Protein AF-A0A0R3L2S7-F1 (afdb_monomer)

Mean predicted aligned error: 15.11 Å

Foldseek 3Di:
DPVLVVCQVPHDDDDDDPDPLVPQDDPPPNDVSCVRDVVPDDDDDDDDDPPVVVVVVCVVPPDPPDPDDDDDDDDDDDDD

Sequence (80 aa):
MEIVEDRHGRGSILITSQLPVATWHEPTVGDAVLDRIVHNAYRIELDGPSMRKLKADEERLAPAAATPPANGKPPTGAKI

InterPro domains:
  IPR002611 IstB-like ATP-binding domain [PF01695] (2-55)
  IPR027417 P-loop containing nucleoside triphosphate hydrolase [G3DSA:3.40.50.300] (1-61)

pLDDT: mean 70.2, std 12.47, range [42.53, 89.25]

Organism: NCBI:txid1518501

Structure (mmCIF, N/CA/C/O backbone):
data_AF-A0A0R3L2S7-F1
#
_entry.id   AF-A0A0R3L2S7-F1
#
loop_
_atom_site.group_PDB
_atom_site.id
_atom_site.type_symbol
_atom_site.label_atom_id
_atom_site.label_alt_id
_atom_site.label_comp_id
_atom_site.label_asym_id
_atom_site.label_entity_id
_atom_site.label_seq_id
_atom_site.pdbx_PDB_ins_code
_atom_site.Cartn_x
_atom_site.Cartn_y
_atom_site.Cartn_z
_atom_site.occupancy
_atom_site.B_iso_or_equiv
_atom_site.auth_seq_id
_atom_site.auth_comp_id
_atom_site.auth_asym_id
_atom_site.auth_atom_id
_atom_site.pdbx_PDB_model_num
ATOM 1 N N . MET A 1 1 ? 1.715 4.850 15.719 1.00 59.31 1 MET A N 1
ATOM 2 C CA . MET A 1 1 ? 0.526 4.575 14.885 1.00 59.31 1 MET A CA 1
ATOM 3 C C . MET A 1 1 ? -0.378 5.808 14.744 1.00 59.31 1 MET A C 1
ATOM 5 O O . MET A 1 1 ? -1.558 5.674 14.476 1.00 59.31 1 MET A O 1
ATOM 9 N N . GLU A 1 2 ? 0.171 7.018 14.861 1.00 65.94 2 GLU A N 1
ATOM 10 C CA . GLU A 1 2 ? -0.612 8.243 15.086 1.00 65.94 2 GLU A CA 1
ATOM 11 C C . GLU A 1 2 ? -1.396 8.715 13.847 1.00 65.94 2 GLU A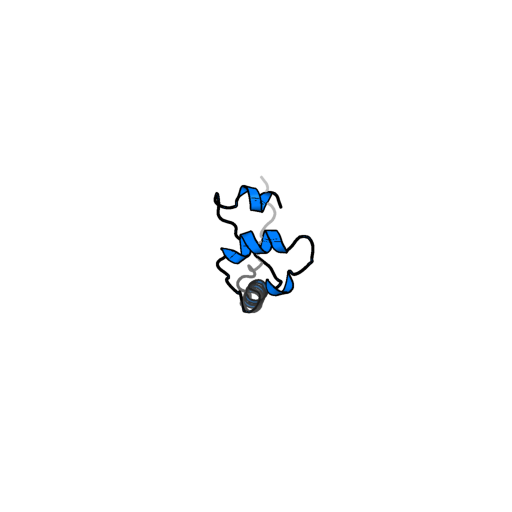 C 1
ATOM 13 O O . GLU A 1 2 ? -2.579 9.018 13.929 1.00 65.94 2 GLU A O 1
ATOM 18 N N . ILE A 1 3 ? -0.773 8.677 12.665 1.00 69.75 3 ILE A N 1
ATOM 19 C CA . ILE A 1 3 ? -1.388 9.150 11.410 1.00 69.75 3 ILE A CA 1
ATOM 20 C C . ILE A 1 3 ? -2.557 8.257 10.967 1.00 69.75 3 ILE A C 1
ATOM 22 O O . ILE A 1 3 ? -3.530 8.730 10.381 1.00 69.75 3 ILE A O 1
ATOM 26 N N . VAL A 1 4 ? -2.452 6.952 11.225 1.00 71.88 4 VAL A N 1
ATOM 27 C CA . VAL A 1 4 ? -3.490 5.977 10.864 1.00 71.88 4 VAL A CA 1
ATOM 28 C C . VAL A 1 4 ? -4.696 6.150 11.777 1.00 71.88 4 VAL A C 1
ATOM 30 O O . VAL A 1 4 ? -5.821 6.169 11.291 1.00 71.88 4 VAL A O 1
ATOM 33 N N . GLU A 1 5 ? -4.462 6.316 13.079 1.00 69.94 5 GLU A N 1
ATOM 34 C CA . GLU A 1 5 ? -5.511 6.513 14.081 1.00 69.94 5 GLU A CA 1
ATOM 35 C C . GLU A 1 5 ? -6.251 7.841 13.894 1.00 69.94 5 GLU A C 1
ATOM 37 O O . GLU A 1 5 ? -7.478 7.853 13.942 1.00 69.94 5 GLU A O 1
ATOM 42 N N . ASP A 1 6 ? -5.541 8.931 13.589 1.00 72.25 6 ASP A N 1
ATOM 43 C CA . ASP A 1 6 ? -6.158 10.244 13.352 1.00 72.25 6 ASP A CA 1
ATOM 44 C C . ASP A 1 6 ? -7.037 10.268 12.085 1.00 72.25 6 ASP A C 1
ATOM 46 O O . ASP A 1 6 ? -8.087 10.916 12.034 1.00 72.25 6 ASP A O 1
ATOM 50 N N . ARG A 1 7 ? -6.652 9.502 11.054 1.00 74.75 7 ARG A N 1
ATOM 51 C CA . ARG A 1 7 ? -7.395 9.420 9.786 1.00 74.75 7 ARG A CA 1
ATOM 52 C C . ARG A 1 7 ? -8.467 8.340 9.746 1.00 74.75 7 ARG A C 1
ATOM 54 O O . ARG A 1 7 ? -9.361 8.426 8.898 1.00 74.75 7 ARG A O 1
ATOM 61 N N . HIS A 1 8 ? -8.407 7.344 10.625 1.00 72.06 8 HIS A N 1
ATOM 62 C CA . HIS A 1 8 ? -9.355 6.237 10.643 1.00 72.06 8 HIS A CA 1
ATOM 63 C C . HIS A 1 8 ? -10.798 6.755 10.787 1.00 72.06 8 HIS A C 1
ATOM 65 O O . HIS A 1 8 ? -11.156 7.392 11.775 1.00 72.06 8 HIS A O 1
ATOM 71 N N . GLY A 1 9 ? -11.632 6.520 9.769 1.00 69.06 9 GLY A N 1
ATOM 72 C CA . GLY A 1 9 ? -13.027 6.982 9.731 1.00 69.06 9 GLY A CA 1
ATOM 73 C C . GLY A 1 9 ? -13.233 8.479 9.452 1.00 69.06 9 GLY A C 1
ATOM 74 O O . GLY A 1 9 ? -14.376 8.929 9.430 1.00 69.06 9 GLY A O 1
ATOM 75 N N . ARG A 1 10 ? -12.164 9.257 9.221 1.00 78.00 10 ARG A N 1
ATOM 76 C CA . ARG A 1 10 ? -12.223 10.715 8.978 1.00 78.00 10 ARG A CA 1
ATOM 77 C C . ARG A 1 10 ? -11.642 11.144 7.632 1.00 78.00 10 ARG A C 1
ATOM 79 O O . ARG A 1 10 ? -11.980 12.218 7.144 1.00 78.00 10 ARG A O 1
ATOM 86 N N . GLY A 1 11 ? -10.791 10.326 7.013 1.00 76.19 11 GLY A N 1
ATOM 87 C CA . GLY A 1 11 ? -10.186 10.636 5.719 1.00 76.19 11 GLY A CA 1
ATOM 88 C C . GLY A 1 11 ? -9.658 9.407 4.986 1.00 76.19 11 GLY A C 1
ATOM 89 O O . GLY A 1 11 ? -9.448 8.350 5.574 1.00 76.19 11 GLY A O 1
ATOM 90 N N . SER A 1 12 ? -9.431 9.549 3.680 1.00 80.62 12 SER A N 1
ATOM 91 C CA . SER A 1 12 ? -8.860 8.484 2.850 1.00 80.62 12 SER A CA 1
ATOM 92 C C . SER A 1 12 ? -7.340 8.390 3.030 1.00 80.62 12 SER A C 1
ATOM 94 O O . SER A 1 12 ? -6.662 9.398 3.260 1.00 80.62 12 SER A O 1
ATOM 96 N N . ILE A 1 13 ? -6.798 7.178 2.904 1.00 83.00 13 ILE A N 1
ATOM 97 C CA . ILE A 1 13 ? -5.361 6.886 2.965 1.00 83.00 13 ILE A CA 1
ATOM 98 C C . ILE A 1 13 ? -4.993 6.088 1.710 1.00 83.00 13 ILE A C 1
ATOM 100 O O . ILE A 1 13 ? -5.643 5.091 1.406 1.00 83.00 13 ILE A O 1
ATOM 104 N N . LEU A 1 14 ? -3.955 6.526 0.990 1.00 84.19 14 LEU A N 1
ATOM 105 C CA . LEU A 1 14 ? -3.344 5.775 -0.109 1.00 84.19 14 LEU A CA 1
ATOM 106 C C . LEU A 1 14 ? -1.970 5.284 0.340 1.00 84.19 14 LEU A C 1
ATOM 108 O O . LEU A 1 14 ? -1.164 6.072 0.833 1.00 84.19 14 LEU A O 1
ATOM 112 N N . ILE A 1 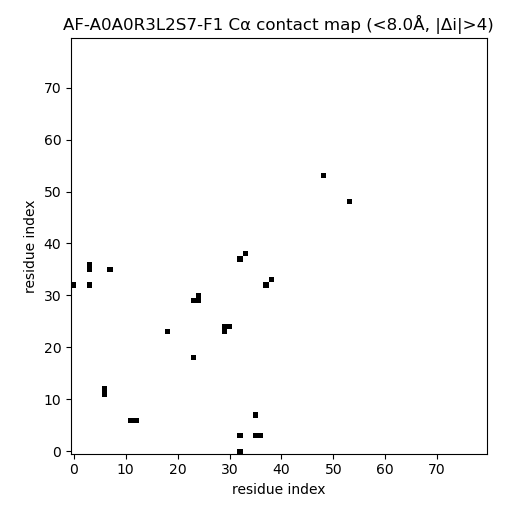15 ? -1.705 3.995 0.149 1.00 83.00 15 ILE A N 1
ATOM 113 C CA . ILE A 1 15 ? -0.442 3.358 0.524 1.00 83.00 15 ILE A CA 1
ATOM 114 C C . ILE A 1 15 ? 0.108 2.646 -0.698 1.00 83.00 15 ILE A C 1
ATOM 116 O O . ILE A 1 15 ? -0.610 1.908 -1.369 1.00 83.00 15 ILE A O 1
ATOM 120 N N . THR A 1 16 ? 1.390 2.856 -0.971 1.00 85.38 16 THR A N 1
ATOM 121 C CA . THR A 1 16 ? 2.132 2.117 -1.989 1.00 85.38 16 THR A CA 1
ATOM 122 C C . THR A 1 16 ? 3.228 1.318 -1.299 1.00 85.38 16 THR A C 1
ATOM 124 O O . THR A 1 16 ? 3.902 1.808 -0.395 1.00 85.38 16 THR A O 1
ATOM 127 N N . SER A 1 17 ? 3.390 0.060 -1.694 1.00 82.31 17 SER A N 1
ATOM 128 C CA . SER A 1 17 ? 4.439 -0.809 -1.174 1.00 82.31 17 SER A CA 1
ATOM 129 C C . SER A 1 17 ? 5.032 -1.625 -2.305 1.00 82.31 17 SER A C 1
ATOM 131 O O . SER A 1 17 ? 4.327 -2.013 -3.233 1.00 82.31 17 SER A O 1
ATOM 133 N N . GLN A 1 18 ? 6.336 -1.875 -2.215 1.00 80.88 18 GLN A N 1
ATOM 134 C CA . GLN A 1 18 ? 7.035 -2.805 -3.104 1.00 80.88 18 GLN A CA 1
ATOM 135 C C . GLN A 1 18 ? 7.009 -4.242 -2.569 1.00 80.88 18 GLN A C 1
ATOM 137 O O . GLN A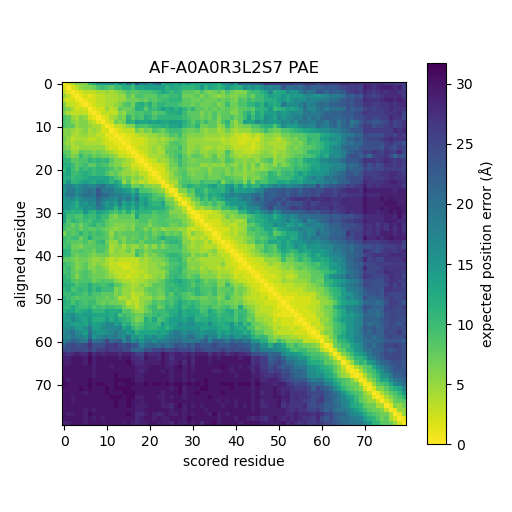 1 18 ? 7.447 -5.158 -3.258 1.00 80.88 18 GLN A O 1
ATOM 142 N N . LEU A 1 19 ? 6.515 -4.443 -1.342 1.00 76.31 19 LEU A N 1
ATOM 143 C CA . LEU A 1 19 ? 6.412 -5.748 -0.704 1.00 76.31 19 LEU A CA 1
ATOM 144 C C . LEU A 1 19 ? 4.945 -6.179 -0.617 1.00 76.31 19 LEU A C 1
ATOM 146 O O . LEU A 1 19 ? 4.112 -5.377 -0.170 1.00 76.31 19 LEU A O 1
ATOM 150 N N . PRO A 1 20 ? 4.627 -7.438 -0.969 1.00 71.00 20 PRO A N 1
ATOM 151 C CA . PRO A 1 20 ? 3.296 -7.992 -0.770 1.00 71.00 20 PRO A CA 1
ATOM 152 C C . PRO A 1 20 ? 2.853 -7.849 0.686 1.00 71.00 20 PRO A C 1
ATOM 154 O O . PRO A 1 20 ? 3.645 -8.048 1.605 1.00 71.00 20 PRO A O 1
ATOM 157 N N . VAL A 1 21 ? 1.572 -7.545 0.897 1.00 68.81 21 VAL A N 1
ATOM 158 C CA . VAL A 1 21 ? 0.986 -7.354 2.239 1.00 68.81 21 VAL A CA 1
ATOM 159 C C . VAL A 1 21 ? 1.155 -8.599 3.119 1.00 68.81 21 VAL A C 1
ATOM 161 O O . VAL A 1 21 ? 1.376 -8.484 4.319 1.00 68.81 21 VAL A O 1
ATOM 164 N N . ALA A 1 22 ? 1.128 -9.793 2.518 1.00 70.88 22 ALA A N 1
ATOM 165 C CA . ALA A 1 22 ? 1.359 -11.057 3.221 1.00 70.88 22 ALA A CA 1
ATOM 166 C C . ALA A 1 22 ? 2.742 -11.137 3.896 1.00 70.88 22 ALA A C 1
ATOM 168 O O . ALA A 1 22 ? 2.913 -11.870 4.865 1.00 70.88 22 ALA A O 1
ATOM 169 N N . THR A 1 23 ? 3.720 -10.371 3.410 1.00 69.25 23 THR A N 1
ATOM 170 C CA . THR A 1 23 ? 5.090 -10.357 3.929 1.00 69.25 23 THR A CA 1
ATOM 171 C C . THR A 1 23 ? 5.298 -9.305 5.024 1.00 69.25 23 THR A C 1
ATOM 173 O O . THR A 1 23 ? 6.419 -9.127 5.485 1.00 69.25 23 THR A O 1
ATOM 176 N N . TRP A 1 24 ? 4.250 -8.587 5.449 1.00 67.81 24 TRP A N 1
ATOM 177 C CA . TRP A 1 24 ? 4.351 -7.498 6.434 1.00 67.81 24 TRP A CA 1
ATOM 178 C C . TRP A 1 24 ? 4.325 -7.973 7.901 1.00 67.81 24 TRP A C 1
ATOM 180 O O . TRP A 1 24 ? 4.292 -7.147 8.811 1.00 67.81 24 TRP A O 1
ATOM 190 N N . HIS A 1 25 ? 4.332 -9.286 8.152 1.00 57.31 25 HIS A N 1
ATOM 191 C CA . HIS A 1 25 ? 4.293 -9.855 9.502 1.00 57.31 25 HIS A CA 1
ATOM 192 C C . HIS A 1 25 ? 5.638 -9.675 10.236 1.00 57.31 25 HIS A C 1
ATOM 194 O O . HIS A 1 25 ? 6.488 -10.561 10.230 1.00 57.31 25 HIS A O 1
ATOM 200 N N . GLU A 1 26 ? 5.810 -8.542 10.921 1.00 55.97 26 GLU A N 1
ATOM 201 C CA . GLU A 1 26 ? 6.728 -8.416 12.060 1.00 55.97 26 GLU A CA 1
ATOM 202 C C . GLU A 1 26 ? 5.930 -8.187 13.363 1.00 55.97 26 GLU A C 1
ATOM 204 O O . GLU A 1 26 ? 5.015 -7.355 13.391 1.00 55.97 26 GLU A O 1
ATOM 209 N N . PRO A 1 27 ? 6.249 -8.918 14.452 1.00 56.00 27 PRO A N 1
ATOM 210 C CA . PRO A 1 27 ? 5.332 -9.213 15.563 1.00 56.00 27 PRO A CA 1
ATOM 211 C C . PRO A 1 27 ? 4.891 -8.046 16.463 1.00 56.00 27 PRO A C 1
ATOM 213 O O . PRO A 1 27 ? 4.125 -8.278 17.391 1.00 56.00 27 PRO A 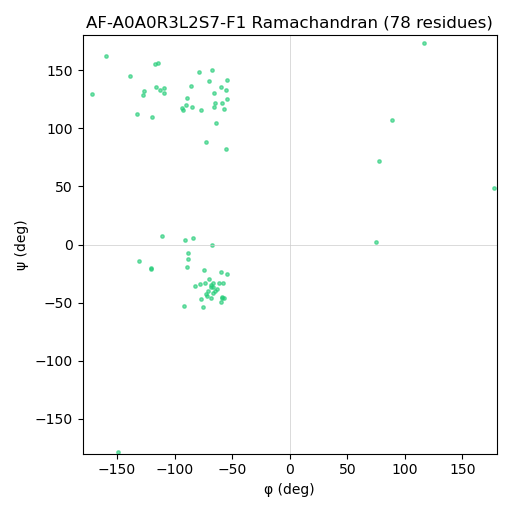O 1
ATOM 216 N N . THR A 1 28 ? 5.334 -6.806 16.250 1.00 53.47 28 THR A N 1
ATOM 217 C CA . THR A 1 28 ? 5.050 -5.711 17.204 1.00 53.47 28 THR A CA 1
ATOM 218 C C . THR A 1 28 ? 4.506 -4.421 16.599 1.00 53.47 28 THR A C 1
ATOM 220 O O . THR A 1 28 ? 3.964 -3.604 17.340 1.00 53.47 28 THR A O 1
ATOM 223 N N . VAL A 1 29 ? 4.575 -4.225 15.279 1.00 52.97 29 VAL A N 1
ATOM 224 C CA . VAL A 1 29 ? 4.063 -2.998 14.625 1.00 52.97 29 VAL A CA 1
ATOM 225 C C . VAL A 1 29 ? 2.965 -3.302 13.596 1.00 52.97 29 VAL A C 1
ATOM 227 O O . VAL A 1 29 ? 2.160 -2.425 13.283 1.00 52.97 29 VAL A O 1
ATOM 230 N N . GLY A 1 30 ? 2.888 -4.547 13.114 1.00 56.72 30 GLY A N 1
ATOM 231 C CA . GLY A 1 30 ? 2.027 -4.939 12.001 1.00 56.72 30 GLY A CA 1
ATOM 232 C C . GLY A 1 30 ? 0.544 -5.057 12.343 1.00 56.72 30 GLY A C 1
ATOM 233 O O . GLY A 1 30 ? -0.266 -4.413 11.687 1.00 56.72 30 GLY A O 1
ATOM 234 N N . ASP A 1 31 ? 0.174 -5.832 13.363 1.00 64.69 31 ASP A N 1
ATOM 235 C CA . ASP A 1 31 ? -1.205 -6.336 13.503 1.00 64.69 31 ASP A CA 1
ATOM 236 C C . ASP A 1 31 ? -2.273 -5.245 13.599 1.00 64.69 31 ASP A C 1
ATOM 238 O O . ASP A 1 31 ? -3.232 -5.256 12.839 1.00 64.69 31 ASP A O 1
ATOM 242 N N . ALA A 1 32 ? -2.102 -4.250 14.471 1.00 67.69 32 ALA A N 1
ATOM 243 C CA . ALA A 1 32 ? -3.124 -3.216 14.647 1.00 67.69 32 ALA A CA 1
ATOM 244 C C . ALA A 1 32 ? -3.176 -2.194 13.488 1.00 67.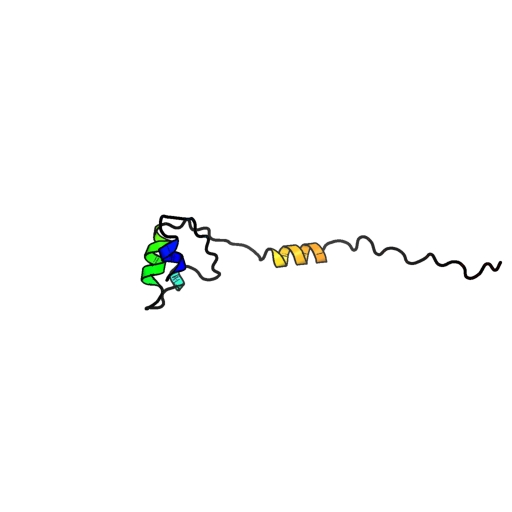69 32 ALA A C 1
ATOM 246 O O . ALA A 1 32 ? -4.211 -1.563 13.271 1.00 67.69 32 ALA A O 1
ATOM 247 N N . VAL A 1 33 ? -2.091 -2.038 12.715 1.00 66.75 33 VAL A N 1
ATOM 248 C CA . VAL A 1 33 ? -2.100 -1.251 11.466 1.00 66.75 33 VAL A CA 1
ATOM 249 C C . VAL A 1 33 ? -2.754 -2.054 10.346 1.00 66.75 33 VAL A C 1
ATOM 251 O O . VAL A 1 33 ? -3.600 -1.523 9.631 1.00 66.75 33 VAL A O 1
ATOM 254 N N . LEU A 1 34 ? -2.374 -3.325 10.200 1.00 70.62 34 LEU A N 1
ATOM 255 C CA . LEU A 1 34 ? -2.931 -4.259 9.227 1.00 70.62 34 LEU A CA 1
ATOM 256 C C . LEU A 1 34 ? -4.440 -4.416 9.431 1.00 70.62 34 LEU A C 1
ATOM 258 O O . LEU A 1 34 ? -5.185 -4.272 8.469 1.00 70.62 34 LEU A O 1
ATOM 262 N N . ASP A 1 35 ? -4.905 -4.588 10.666 1.00 74.19 35 ASP A N 1
ATOM 263 C CA . ASP A 1 35 ? -6.330 -4.746 10.968 1.00 74.19 35 ASP A CA 1
ATOM 264 C C . ASP A 1 35 ? -7.147 -3.498 10.591 1.00 74.19 35 ASP A C 1
ATOM 266 O O . ASP A 1 35 ? -8.229 -3.595 10.024 1.00 74.19 35 ASP A O 1
ATOM 270 N N . ARG A 1 36 ? -6.604 -2.291 10.794 1.00 71.50 36 ARG A N 1
ATOM 271 C CA . ARG A 1 36 ? -7.315 -1.035 10.481 1.00 71.50 36 ARG A CA 1
ATOM 272 C C . ARG A 1 36 ? -7.229 -0.625 9.015 1.00 71.50 36 ARG A C 1
ATOM 274 O O . ARG A 1 36 ? -8.169 -0.040 8.479 1.00 71.50 36 ARG A O 1
ATOM 281 N N . ILE A 1 37 ? -6.095 -0.881 8.370 1.00 71.44 37 ILE A N 1
ATOM 282 C CA . ILE A 1 37 ? -5.834 -0.453 6.994 1.00 71.44 37 ILE A CA 1
ATOM 283 C C . ILE A 1 37 ? -6.257 -1.532 6.009 1.00 71.44 37 ILE A C 1
ATOM 285 O O . ILE A 1 37 ? -7.001 -1.243 5.079 1.00 71.44 37 ILE A O 1
ATOM 289 N N . VAL A 1 38 ? -5.788 -2.766 6.185 1.00 69.69 38 VAL A N 1
ATOM 290 C CA . VAL A 1 38 ? -5.970 -3.835 5.194 1.00 69.69 38 VAL A CA 1
ATOM 291 C C . VAL A 1 38 ? -7.402 -4.347 5.184 1.00 69.69 38 VAL A C 1
ATOM 293 O O . VAL A 1 38 ? -7.907 -4.650 4.107 1.00 69.69 38 VAL A O 1
ATOM 296 N N . HIS A 1 39 ? -8.087 -4.362 6.331 1.00 75.94 39 HIS A N 1
ATOM 297 C CA . HIS A 1 39 ? -9.476 -4.822 6.406 1.00 75.94 39 HIS A CA 1
ATOM 298 C C . HIS A 1 39 ? -10.443 -3.981 5.552 1.00 75.94 39 HIS A C 1
ATOM 300 O O . HIS A 1 39 ? -11.381 -4.524 4.980 1.00 75.94 39 HIS A O 1
ATOM 306 N N . ASN A 1 40 ? -10.187 -2.673 5.407 1.00 70.19 40 ASN A N 1
ATOM 307 C CA . ASN A 1 40 ? -11.026 -1.749 4.630 1.00 70.19 40 ASN A CA 1
ATOM 308 C C . ASN A 1 40 ? -10.361 -1.243 3.333 1.00 70.19 40 ASN A C 1
ATOM 310 O O . ASN A 1 40 ? -10.886 -0.337 2.681 1.00 70.19 40 ASN A O 1
ATOM 314 N N . ALA A 1 41 ? -9.199 -1.778 2.952 1.00 78.56 41 ALA A N 1
ATOM 315 C CA . ALA A 1 41 ? -8.467 -1.304 1.782 1.00 78.56 41 ALA A CA 1
ATOM 316 C C . ALA A 1 41 ? -8.938 -1.968 0.484 1.00 78.56 41 ALA A C 1
ATOM 318 O O . ALA A 1 41 ? -9.025 -3.191 0.372 1.00 78.56 41 ALA A O 1
ATOM 319 N N . TYR A 1 42 ? -9.091 -1.151 -0.557 1.00 80.88 42 TYR A N 1
ATOM 320 C CA . TYR A 1 42 ? -9.096 -1.640 -1.931 1.00 80.88 42 TYR A CA 1
ATOM 321 C C . TYR A 1 42 ? -7.658 -1.933 -2.361 1.00 80.88 42 TYR A C 1
ATOM 323 O O . TYR A 1 42 ? -6.823 -1.029 -2.436 1.00 80.88 42 TYR A O 1
ATOM 331 N N . ARG A 1 43 ? -7.360 -3.206 -2.633 1.00 82.50 43 ARG A N 1
ATOM 332 C CA . ARG A 1 43 ? -6.036 -3.642 -3.090 1.00 82.50 43 ARG A CA 1
ATOM 333 C C . ARG A 1 43 ? -5.953 -3.593 -4.609 1.00 82.50 43 ARG A C 1
ATOM 335 O O . ARG A 1 43 ? -6.757 -4.212 -5.297 1.00 82.50 43 ARG A O 1
ATOM 342 N N . ILE A 1 44 ? -4.942 -2.889 -5.107 1.00 85.88 44 ILE A N 1
ATOM 343 C CA . ILE A 1 44 ? -4.594 -2.845 -6.527 1.00 85.88 44 ILE A CA 1
ATOM 344 C C . ILE A 1 44 ? -3.169 -3.372 -6.647 1.00 85.88 44 ILE A C 1
ATOM 346 O O . ILE A 1 44 ? -2.226 -2.728 -6.186 1.00 85.88 44 ILE A O 1
ATOM 350 N N . GLU A 1 45 ? -3.022 -4.560 -7.226 1.00 84.62 45 GLU A N 1
ATOM 351 C CA . GLU A 1 45 ? -1.711 -5.135 -7.513 1.00 84.62 45 GLU A CA 1
ATOM 352 C C . GLU A 1 45 ? -1.228 -4.600 -8.859 1.00 84.62 45 GLU A C 1
ATOM 354 O O . GLU A 1 45 ? -1.885 -4.764 -9.886 1.00 84.62 45 GLU A O 1
ATOM 359 N N . LEU A 1 46 ? -0.106 -3.884 -8.824 1.00 85.25 46 LEU A N 1
ATOM 360 C CA . LEU A 1 46 ? 0.527 -3.345 -10.019 1.00 85.25 46 LEU A CA 1
ATOM 361 C C . LEU A 1 46 ? 1.510 -4.386 -10.548 1.00 85.25 46 LEU A C 1
ATOM 363 O O . LEU A 1 46 ? 2.453 -4.751 -9.847 1.00 85.25 46 LEU A O 1
ATOM 367 N N . ASP A 1 47 ? 1.292 -4.826 -11.783 1.00 84.12 47 ASP A N 1
ATOM 368 C CA . ASP A 1 47 ? 2.199 -5.700 -12.522 1.00 84.12 47 ASP A CA 1
ATOM 369 C C . ASP A 1 47 ? 2.722 -4.985 -13.775 1.00 84.12 47 ASP A C 1
ATOM 371 O O . ASP A 1 47 ? 2.099 -4.054 -14.296 1.00 84.12 47 ASP A O 1
ATOM 375 N N . GLY A 1 48 ? 3.883 -5.422 -14.250 1.00 86.00 48 GLY A N 1
ATOM 376 C CA . GLY A 1 48 ? 4.503 -4.941 -15.474 1.00 86.00 48 GLY A CA 1
ATOM 377 C C . GLY A 1 48 ? 5.847 -4.232 -15.281 1.00 86.00 48 GLY A C 1
ATOM 378 O O . GLY A 1 48 ? 6.331 -4.010 -14.165 1.00 86.00 48 GLY A O 1
ATOM 379 N N . PRO A 1 49 ? 6.511 -3.894 -16.401 1.00 85.00 49 PRO A N 1
ATOM 380 C CA . PRO A 1 49 ? 7.815 -3.255 -16.380 1.00 85.00 49 PRO A CA 1
ATOM 381 C C . PRO A 1 49 ? 7.736 -1.837 -15.807 1.00 85.00 49 PRO A C 1
ATOM 383 O O . PRO A 1 49 ? 6.751 -1.120 -15.962 1.00 85.00 49 PRO A O 1
ATOM 386 N N . SER A 1 50 ? 8.830 -1.400 -15.180 1.00 87.56 50 SER A N 1
ATOM 387 C CA . SER A 1 50 ? 8.950 -0.029 -14.686 1.00 87.56 50 SER A CA 1
ATOM 388 C C . SER A 1 50 ? 8.682 0.977 -15.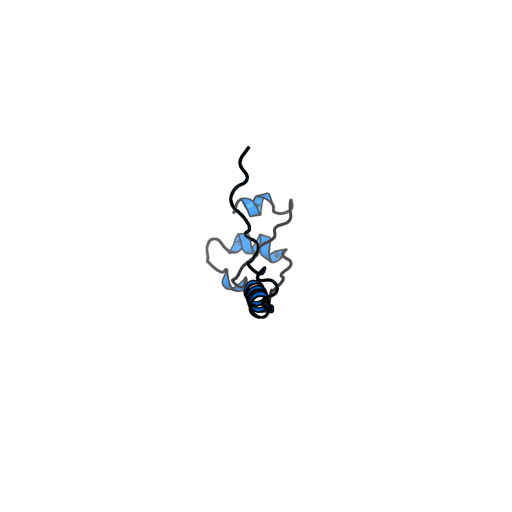806 1.00 87.56 50 SER A C 1
ATOM 390 O O . SER A 1 50 ? 9.402 0.998 -16.805 1.00 87.56 50 SER A O 1
ATOM 392 N N . MET A 1 51 ? 7.732 1.889 -15.584 1.00 89.25 51 MET A N 1
ATOM 393 C CA . MET A 1 51 ? 7.466 3.018 -16.485 1.00 89.25 51 MET A CA 1
ATOM 394 C C . MET A 1 51 ? 8.725 3.857 -16.762 1.00 89.25 51 MET A C 1
ATOM 396 O O . MET A 1 51 ? 8.843 4.474 -17.816 1.00 89.25 51 MET A O 1
ATOM 400 N N . ARG A 1 52 ? 9.707 3.852 -15.841 1.00 88.75 52 ARG A N 1
ATOM 401 C CA . ARG A 1 52 ? 11.007 4.509 -16.052 1.00 88.75 52 ARG A CA 1
ATOM 402 C C . ARG A 1 52 ? 11.843 3.819 -17.131 1.00 88.75 52 ARG A C 1
ATOM 404 O O . ARG A 1 52 ? 12.527 4.514 -17.870 1.00 88.75 52 ARG A O 1
ATOM 411 N N . LYS A 1 53 ? 11.790 2.483 -17.225 1.00 87.12 53 LYS A N 1
ATOM 412 C CA . LYS A 1 53 ? 12.452 1.736 -18.307 1.00 87.12 53 LYS A CA 1
ATOM 413 C C . LYS A 1 53 ? 11.777 2.017 -19.641 1.00 87.12 53 LYS A C 1
ATOM 415 O O . LYS A 1 53 ? 12.475 2.356 -20.579 1.00 87.12 53 LYS A O 1
ATOM 420 N N . LEU A 1 54 ? 10.444 1.982 -19.683 1.00 86.81 54 LEU A N 1
ATOM 421 C CA . LEU A 1 54 ? 9.688 2.275 -20.905 1.00 86.81 54 LEU A CA 1
ATOM 422 C C . LEU A 1 54 ? 10.022 3.663 -21.459 1.00 86.81 54 LEU A C 1
ATOM 424 O O . LEU A 1 54 ? 10.346 3.786 -22.633 1.00 86.81 54 LEU A O 1
ATOM 428 N N . LYS A 1 55 ? 10.053 4.687 -20.597 1.00 86.75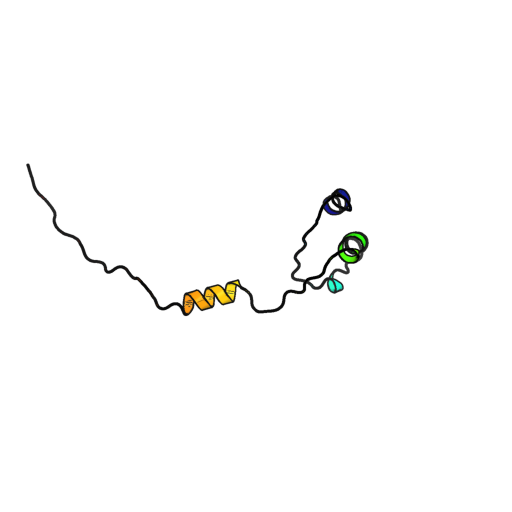 55 LYS A N 1
ATOM 429 C CA . LYS A 1 55 ? 10.427 6.043 -21.010 1.00 86.75 55 LYS A CA 1
ATOM 430 C C . LYS A 1 55 ? 11.886 6.141 -21.473 1.00 86.75 55 LYS A C 1
ATOM 432 O O . LYS A 1 55 ? 12.168 6.825 -22.447 1.00 86.75 55 LYS A O 1
ATOM 437 N N . ALA A 1 56 ? 12.809 5.458 -20.794 1.00 85.38 56 ALA A N 1
ATOM 438 C CA . ALA A 1 56 ? 14.214 5.431 -21.201 1.00 85.38 56 ALA A CA 1
ATOM 439 C C . ALA A 1 56 ? 14.419 4.702 -22.542 1.00 85.38 56 ALA A C 1
ATOM 441 O O . ALA A 1 56 ? 15.250 5.118 -23.348 1.00 85.38 56 ALA A O 1
ATOM 442 N N . ASP A 1 57 ? 13.657 3.638 -22.795 1.00 83.75 57 ASP A N 1
ATOM 443 C CA . ASP A 1 57 ? 13.679 2.901 -24.056 1.00 83.75 57 ASP A CA 1
ATOM 444 C C . ASP A 1 57 ? 13.050 3.727 -25.191 1.00 83.75 57 ASP A C 1
ATOM 446 O O . ASP A 1 57 ? 13.614 3.773 -26.281 1.00 83.75 57 ASP A O 1
ATOM 450 N N . GLU A 1 58 ? 11.955 4.451 -24.932 1.00 82.56 58 GLU A N 1
ATOM 451 C CA . GLU A 1 58 ? 11.372 5.429 -25.865 1.00 82.56 58 GLU A CA 1
ATOM 452 C C . GLU A 1 58 ? 12.371 6.534 -26.228 1.00 82.56 58 GLU A C 1
ATOM 454 O O . GLU A 1 58 ? 12.535 6.856 -27.400 1.00 82.56 58 GLU A O 1
ATOM 459 N N . GLU A 1 59 ? 13.078 7.087 -25.243 1.00 77.94 59 GLU A N 1
ATOM 460 C CA . GLU A 1 59 ? 14.061 8.159 -25.440 1.00 77.94 59 GLU A CA 1
ATOM 461 C C . GLU A 1 59 ? 15.320 7.661 -26.173 1.00 77.94 59 GLU A C 1
ATOM 463 O O . GLU A 1 59 ? 15.938 8.403 -26.933 1.00 77.94 59 GLU A O 1
ATOM 468 N N . ARG A 1 60 ? 15.672 6.378 -26.011 1.00 74.75 60 ARG A N 1
ATOM 469 C CA . ARG A 1 60 ? 16.768 5.718 -26.737 1.00 74.75 60 ARG A CA 1
ATOM 470 C C . ARG A 1 60 ? 16.395 5.332 -28.168 1.00 74.75 60 ARG A C 1
ATOM 472 O O . ARG A 1 60 ? 17.268 5.317 -29.035 1.00 74.75 60 ARG A O 1
ATOM 479 N N . LEU A 1 61 ? 15.139 4.959 -28.399 1.00 70.62 61 LEU A N 1
ATOM 480 C CA . LEU A 1 61 ? 14.620 4.568 -29.711 1.00 70.62 61 LEU A CA 1
ATOM 481 C C . LEU A 1 61 ? 14.095 5.773 -30.508 1.00 70.62 61 LEU A C 1
ATOM 483 O O . LEU A 1 61 ? 13.865 5.656 -31.713 1.00 70.62 61 LEU A O 1
ATOM 487 N N . ALA A 1 62 ? 13.935 6.934 -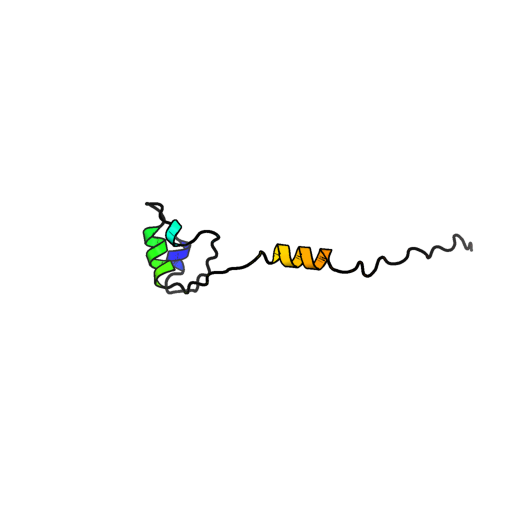29.865 1.00 66.75 62 ALA A N 1
ATOM 488 C CA . ALA A 1 62 ? 13.643 8.185 -30.539 1.00 66.75 62 ALA A CA 1
ATOM 489 C C . ALA A 1 62 ? 14.766 8.486 -31.549 1.00 66.75 62 ALA A C 1
ATOM 491 O O . ALA A 1 62 ? 15.936 8.580 -31.164 1.00 66.75 62 ALA A O 1
ATOM 492 N N . PRO A 1 63 ? 14.455 8.640 -32.851 1.00 58.78 63 PRO A N 1
ATOM 493 C CA . PRO A 1 63 ? 15.454 9.099 -33.799 1.00 58.78 63 PRO A CA 1
ATOM 494 C C . PRO A 1 63 ? 15.926 10.474 -33.334 1.00 58.78 63 PRO A C 1
ATOM 496 O O . PRO A 1 63 ? 15.102 11.300 -32.944 1.00 58.78 63 PRO A O 1
ATOM 499 N N . ALA A 1 64 ? 17.240 10.701 -33.361 1.00 62.94 64 ALA A N 1
ATOM 500 C CA . ALA A 1 64 ? 17.877 11.973 -33.039 1.00 62.94 64 ALA A CA 1
ATOM 501 C C . ALA A 1 64 ? 17.297 13.106 -33.908 1.00 62.94 64 ALA A C 1
ATOM 503 O O . ALA A 1 64 ? 17.837 13.458 -34.955 1.00 62.94 64 ALA A O 1
ATOM 504 N N . ALA A 1 65 ? 16.157 13.657 -33.510 1.00 61.25 65 ALA A N 1
ATOM 505 C CA . ALA A 1 65 ? 15.515 14.764 -34.180 1.00 61.25 65 ALA A CA 1
ATOM 506 C C . ALA A 1 65 ? 15.998 16.050 -33.517 1.00 61.25 65 ALA A C 1
ATOM 508 O O . ALA A 1 65 ? 15.715 16.314 -32.352 1.00 61.25 65 ALA A O 1
ATOM 509 N N . ALA A 1 66 ? 16.704 16.833 -34.332 1.00 57.47 66 ALA A N 1
ATOM 510 C CA . ALA A 1 66 ? 17.200 18.181 -34.091 1.00 57.47 66 ALA A CA 1
ATOM 511 C C . ALA A 1 66 ? 18.456 18.299 -33.210 1.00 57.47 66 ALA A C 1
ATOM 513 O O . ALA A 1 66 ? 18.447 18.891 -32.136 1.00 57.47 66 ALA A O 1
ATOM 514 N N . THR A 1 67 ? 19.601 17.899 -33.770 1.00 60.06 67 THR A N 1
ATOM 515 C CA . THR A 1 67 ? 20.775 18.780 -33.677 1.00 60.06 67 THR A CA 1
ATOM 516 C C . THR A 1 67 ? 20.466 20.043 -34.494 1.00 60.06 67 THR A C 1
ATOM 518 O O . THR A 1 67 ? 20.241 19.923 -35.700 1.00 60.06 67 THR A O 1
ATOM 521 N N . PRO A 1 68 ? 20.429 21.250 -33.904 1.00 64.94 68 PRO A N 1
ATOM 522 C CA . PRO A 1 68 ? 20.401 22.475 -34.693 1.00 64.94 68 PRO A CA 1
ATOM 523 C C . PRO A 1 68 ? 21.739 22.596 -35.439 1.00 64.94 68 PRO A C 1
ATOM 525 O O . PRO A 1 68 ? 22.787 22.449 -34.801 1.00 64.94 68 PRO A O 1
ATOM 528 N N . PRO A 1 69 ? 21.763 22.851 -36.759 1.00 56.91 69 PRO A N 1
ATOM 529 C CA . PRO A 1 69 ? 23.020 23.060 -37.453 1.00 56.91 69 PRO A CA 1
ATOM 530 C C . PRO A 1 69 ? 23.685 24.332 -36.923 1.00 56.91 69 PRO A C 1
ATOM 532 O O . PRO A 1 69 ? 23.142 25.434 -36.997 1.00 56.91 69 PRO A O 1
ATOM 535 N N . ALA A 1 70 ? 24.898 24.168 -36.406 1.00 63.25 70 ALA A N 1
ATOM 536 C CA . ALA A 1 70 ? 25.835 25.259 -36.243 1.00 63.25 70 ALA A CA 1
ATOM 537 C C . ALA A 1 70 ? 26.203 25.802 -37.633 1.00 63.25 7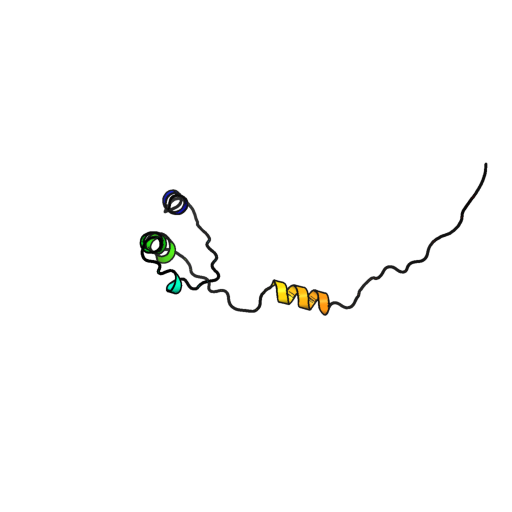0 ALA A C 1
ATOM 539 O O . ALA A 1 70 ? 26.975 25.164 -38.339 1.00 63.25 70 ALA A O 1
ATOM 540 N N . ASN A 1 71 ? 25.677 26.965 -38.029 1.00 59.12 71 ASN A N 1
ATOM 541 C CA . ASN A 1 71 ? 26.507 28.027 -38.606 1.00 59.12 71 ASN A CA 1
ATOM 542 C C . ASN A 1 71 ? 25.742 29.340 -38.796 1.00 59.12 71 ASN A C 1
ATOM 544 O O . ASN A 1 71 ? 24.697 29.387 -39.436 1.00 59.12 71 ASN A O 1
ATOM 548 N N . GLY A 1 72 ? 26.334 30.419 -38.293 1.00 46.41 72 GLY A N 1
ATOM 549 C CA . GLY A 1 72 ? 25.828 31.775 -38.453 1.00 46.41 72 GLY A CA 1
ATOM 550 C C . GLY A 1 72 ? 26.674 32.801 -37.709 1.00 46.41 72 GLY A C 1
ATOM 551 O O . GLY A 1 72 ? 26.131 33.613 -36.974 1.00 46.41 72 GLY A O 1
ATOM 552 N N . LYS A 1 73 ? 28.005 32.769 -37.862 1.00 51.56 73 LYS A N 1
ATOM 553 C CA . LYS A 1 73 ? 28.821 33.964 -37.599 1.00 51.56 73 LYS A CA 1
ATOM 554 C C . LYS A 1 73 ? 29.006 34.699 -38.923 1.00 51.56 73 LYS A C 1
ATOM 556 O O . LYS A 1 73 ? 29.589 34.125 -39.839 1.00 51.56 73 LYS A O 1
ATOM 561 N N . PRO A 1 74 ? 28.517 35.941 -39.034 1.00 50.50 74 PRO A N 1
ATOM 562 C CA . PRO A 1 74 ? 29.402 37.018 -39.496 1.00 50.50 74 PRO A CA 1
ATOM 563 C C . PRO A 1 74 ? 29.020 38.387 -38.875 1.00 50.50 74 PRO A C 1
ATOM 565 O O . PRO A 1 74 ? 28.049 38.483 -38.133 1.00 50.50 74 PRO A O 1
ATOM 568 N N . PRO A 1 75 ? 29.705 39.488 -39.217 1.00 48.75 75 PRO A N 1
ATOM 569 C CA . PRO A 1 75 ? 31.130 39.730 -39.092 1.00 48.75 75 PRO A CA 1
ATOM 570 C C . PRO A 1 75 ? 31.413 40.854 -38.074 1.00 48.75 75 PRO A C 1
ATOM 572 O O . PRO A 1 75 ? 30.602 41.730 -37.787 1.00 48.75 75 PRO A O 1
ATOM 575 N N . THR A 1 76 ? 32.622 40.818 -37.535 1.00 53.47 76 THR A N 1
ATOM 576 C CA . THR A 1 76 ? 33.233 41.876 -36.736 1.00 53.47 76 THR A CA 1
ATOM 577 C C . THR A 1 76 ? 33.250 43.221 -37.478 1.00 53.47 76 THR A C 1
ATOM 579 O O . THR A 1 76 ? 33.747 43.287 -38.595 1.00 53.47 76 THR A O 1
ATOM 582 N N . GLY A 1 77 ? 32.830 44.290 -36.792 1.00 45.34 77 GLY A N 1
ATOM 583 C CA . GLY A 1 77 ? 33.331 45.656 -36.992 1.00 45.34 77 GLY A CA 1
ATOM 584 C C . GLY A 1 77 ? 32.630 46.522 -38.045 1.00 45.34 77 GLY A C 1
ATOM 585 O O . GLY A 1 77 ? 32.907 46.415 -39.232 1.00 45.34 77 GLY A O 1
ATOM 586 N N . ALA A 1 78 ? 31.859 47.506 -37.581 1.00 42.53 78 ALA A N 1
ATOM 587 C CA . ALA A 1 78 ? 31.647 48.762 -38.296 1.00 42.53 78 ALA A CA 1
ATOM 588 C C . ALA A 1 78 ? 31.835 49.908 -37.294 1.00 42.53 78 ALA A C 1
ATOM 590 O O . ALA A 1 78 ? 31.091 50.034 -36.324 1.00 42.53 78 ALA A O 1
ATOM 591 N N . LYS A 1 79 ? 32.910 50.668 -37.505 1.00 45.31 79 LYS A N 1
ATOM 592 C CA . LYS A 1 79 ? 33.231 51.911 -36.804 1.00 45.31 79 LYS A CA 1
ATOM 593 C C . LYS A 1 79 ? 32.243 53.000 -37.230 1.00 45.31 79 LYS A C 1
ATOM 595 O O . LYS A 1 79 ? 31.979 53.111 -38.427 1.00 45.31 79 LYS A O 1
ATOM 600 N N . ILE A 1 80 ? 31.821 53.831 -36.282 1.00 49.22 80 ILE A N 1
ATOM 601 C CA . ILE A 1 80 ? 31.608 55.272 -36.475 1.00 49.22 80 ILE A CA 1
ATOM 602 C C . ILE A 1 80 ? 32.282 55.954 -35.289 1.00 49.22 80 ILE A C 1
ATOM 604 O O . ILE A 1 80 ? 32.071 55.459 -34.159 1.00 49.22 80 ILE A O 1
#

Solvent-accessible surface area (backbone atoms only — not comparable to full-atom values): 5811 Å² total; per-residue (Å²): 116,64,72,59,61,70,28,59,95,73,55,92,83,88,85,87,74,98,62,64,76,89,73,53,83,46,100,82,71,28,65,75,51,45,58,66,48,58,74,75,50,88,85,80,89,87,82,80,81,59,69,68,55,55,52,52,50,50,64,67,69,47,73,91,77,75,79,77,81,89,79,83,86,82,78,88,86,83,89,131

Radius of gyration: 27.58 Å; Cα contacts (8 Å, |Δi|>4): 14; chains: 1; bounding box: 46×66×57 Å

Secondary structure (DSSP, 8-state):
-HHHHHHTTTS------SS-GGG---TTTSHHHHHHHTTT-------SS-HHHHHHHHHHHS----PPP-----------